Protein AF-A0A2M7MMP2-F1 (afdb_monomer_lite)

Secondary structure (DSSP, 8-state):
-------------------TT--S-EEEEETTEEEEE-TTS-EEEEEE-SSEEEEEE--STTSPPEEEEEEEEEETTEEEEEEEEEEESS-EEEEEEEEEETSPPEEEEETTTTEEEEEEE-HHHHHHTTT-SS-----EEEEEEETTEEEE-TTT--HHHH---

pLDDT: mean 81.47, std 19.58, range [34.09, 98.44]

Structure (mmCIF, N/CA/C/O backbone):
data_AF-A0A2M7MMP2-F1
#
_entry.id   AF-A0A2M7MMP2-F1
#
loop_
_atom_site.group_PDB
_atom_site.id
_atom_site.type_symbol
_atom_site.label_atom_id
_atom_site.label_alt_id
_atom_site.label_comp_id
_atom_site.label_asym_id
_atom_site.label_entity_id
_atom_site.label_seq_id
_atom_site.pdbx_PDB_ins_code
_atom_site.Cartn_x
_atom_site.Cartn_y
_atom_site.Cartn_z
_atom_site.occupancy
_atom_site.B_iso_or_equiv
_atom_site.auth_seq_id
_atom_site.auth_comp_id
_atom_site.auth_asym_id
_atom_site.auth_atom_id
_atom_site.pdbx_PDB_model_num
ATOM 1 N N . MET A 1 1 ? -7.515 14.970 77.824 1.00 48.75 1 MET A N 1
ATOM 2 C CA . MET A 1 1 ? -6.555 14.170 77.035 1.00 48.75 1 MET A CA 1
ATOM 3 C C . MET A 1 1 ? -7.179 12.824 76.724 1.00 48.75 1 MET A C 1
ATOM 5 O O . MET A 1 1 ? -7.268 11.992 77.614 1.00 48.75 1 MET A O 1
ATOM 9 N N . THR A 1 2 ? -7.654 12.658 75.494 1.00 40.19 2 THR A N 1
ATOM 10 C CA . THR A 1 2 ? -7.729 11.395 74.739 1.00 40.19 2 THR A CA 1
ATOM 11 C C . THR A 1 2 ? -8.267 11.766 73.357 1.00 40.19 2 THR A C 1
ATOM 13 O O . THR A 1 2 ? -9.377 12.267 73.222 1.00 40.19 2 THR A O 1
ATOM 16 N N . HIS A 1 3 ? -7.403 11.641 72.352 1.00 41.75 3 HIS A N 1
ATOM 17 C CA . HIS A 1 3 ? -7.730 11.795 70.940 1.00 41.75 3 HIS A CA 1
ATOM 18 C C . HIS A 1 3 ? -8.249 10.460 70.410 1.00 41.75 3 HIS A C 1
ATOM 20 O O . HIS A 1 3 ? -7.638 9.427 70.676 1.00 41.75 3 HIS A O 1
ATOM 26 N N . THR A 1 4 ? -9.306 10.472 69.602 1.00 46.94 4 THR A N 1
ATOM 27 C CA . THR A 1 4 ? -9.557 9.424 68.596 1.00 46.94 4 THR A CA 1
ATOM 28 C C . THR A 1 4 ? -10.392 10.059 67.483 1.00 46.94 4 THR A C 1
ATOM 30 O O . THR A 1 4 ? -11.563 10.361 67.670 1.00 46.94 4 THR A O 1
ATOM 33 N N . LEU A 1 5 ? -9.713 10.685 66.520 1.00 41.78 5 LEU A N 1
ATOM 34 C CA . LEU A 1 5 ? -9.507 10.192 65.151 1.00 41.78 5 LEU A CA 1
ATOM 35 C C . LEU A 1 5 ? -10.828 9.900 64.417 1.00 41.78 5 LEU A C 1
ATOM 37 O O . LEU A 1 5 ? -11.344 8.786 64.433 1.00 41.78 5 LEU A O 1
ATOM 41 N N . GLY A 1 6 ? -11.355 10.939 63.765 1.00 41.47 6 GLY A N 1
ATOM 42 C CA . GLY A 1 6 ? -12.402 10.808 62.759 1.00 41.47 6 GLY A CA 1
ATOM 43 C C . GLY A 1 6 ? -11.838 10.133 61.511 1.00 41.47 6 GLY A C 1
ATOM 44 O O . GLY A 1 6 ? -10.850 10.592 60.939 1.00 41.47 6 GLY A O 1
ATOM 45 N N . LEU A 1 7 ? -12.462 9.029 61.113 1.00 41.78 7 LEU A N 1
ATOM 46 C CA . LEU A 1 7 ? -12.177 8.325 59.872 1.00 41.78 7 LEU A CA 1
ATOM 47 C C . LEU A 1 7 ? -12.805 9.119 58.715 1.00 41.78 7 LEU A C 1
ATOM 49 O O . LEU A 1 7 ? -14.015 9.060 58.499 1.00 41.78 7 LEU A O 1
ATOM 53 N N . LEU A 1 8 ? -11.994 9.898 57.996 1.00 39.91 8 LEU A N 1
ATOM 54 C CA . LEU A 1 8 ? -12.403 10.550 56.753 1.00 39.91 8 LEU A CA 1
ATOM 55 C C . LEU A 1 8 ? -12.277 9.523 55.614 1.00 39.91 8 LEU A C 1
ATOM 57 O O . LEU A 1 8 ? -11.178 9.249 55.135 1.00 39.91 8 LEU A O 1
ATOM 61 N N . LEU A 1 9 ? -13.392 8.922 55.201 1.00 41.47 9 LEU A N 1
ATOM 62 C CA . LEU A 1 9 ? -13.450 8.125 53.974 1.00 41.47 9 LEU A CA 1
ATOM 63 C C . LEU A 1 9 ? -13.488 9.086 52.781 1.00 41.47 9 LEU A C 1
ATOM 65 O O . LEU A 1 9 ? -14.534 9.635 52.436 1.00 41.47 9 LEU A O 1
ATOM 69 N N . LEU A 1 10 ? -12.325 9.310 52.169 1.00 40.62 10 LEU A N 1
ATOM 70 C CA . LEU A 1 10 ? -12.221 9.909 50.843 1.00 40.62 10 LEU A CA 1
ATOM 71 C C . LEU A 1 10 ? -12.786 8.906 49.834 1.00 40.62 10 LEU A C 1
ATOM 73 O O . LEU A 1 10 ? -12.098 7.982 49.408 1.00 40.62 10 LEU A O 1
ATOM 77 N N . PHE A 1 11 ? -14.049 9.087 49.454 1.00 38.84 11 PHE A N 1
ATOM 78 C CA . PHE A 1 11 ? -14.551 8.545 48.199 1.00 38.84 11 PHE A CA 1
ATOM 79 C C . PHE A 1 11 ? -13.848 9.305 47.075 1.00 38.84 11 PHE A C 1
ATOM 81 O O . PHE A 1 11 ? -14.270 10.392 46.683 1.00 38.84 11 PHE A O 1
ATOM 88 N N . SER A 1 12 ? -12.747 8.757 46.565 1.00 37.53 12 SER A N 1
ATOM 89 C CA . SER A 1 12 ? -12.278 9.101 45.231 1.00 37.53 12 SER A CA 1
ATOM 90 C C . SER A 1 12 ? -13.344 8.618 44.253 1.00 37.53 12 SER A C 1
ATOM 92 O O . SER A 1 12 ? -13.373 7.460 43.843 1.00 37.53 12 SER A O 1
ATOM 94 N N . VAL A 1 13 ? -14.262 9.519 43.907 1.00 44.19 13 VAL A N 1
ATOM 95 C CA . VAL A 1 13 ? -15.054 9.396 42.689 1.00 44.19 13 VAL A CA 1
ATOM 96 C C . VAL A 1 13 ? -14.039 9.456 41.555 1.00 44.19 13 VAL A C 1
ATOM 98 O O . VAL A 1 13 ? -13.577 10.530 41.173 1.0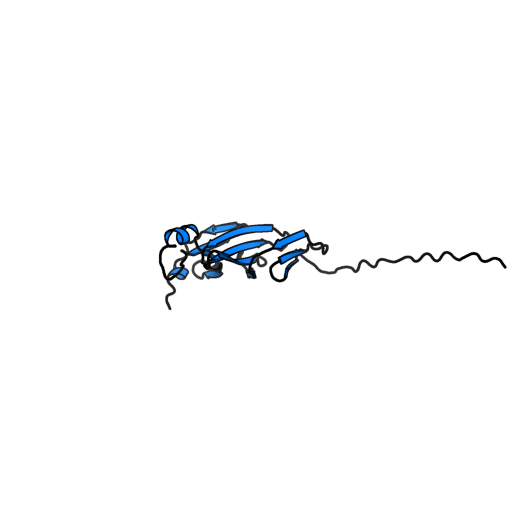0 44.19 13 VAL A O 1
ATOM 101 N N . VAL A 1 14 ? -13.616 8.288 41.073 1.00 40.84 14 VAL A N 1
ATOM 102 C CA . VAL A 1 14 ? -12.932 8.194 39.789 1.00 40.84 14 VAL A CA 1
ATOM 103 C C . VAL A 1 14 ? -13.992 8.562 38.767 1.00 40.84 14 VAL A C 1
ATOM 105 O O . VAL A 1 14 ? -14.877 7.774 38.442 1.00 40.84 14 VAL A O 1
ATOM 108 N N . ASN A 1 15 ? -13.950 9.821 38.350 1.00 34.09 15 ASN A N 1
ATOM 109 C CA . ASN A 1 15 ? -14.728 10.313 37.238 1.00 34.09 15 ASN A CA 1
ATOM 110 C C . ASN A 1 15 ? -14.161 9.598 36.005 1.00 34.09 15 ASN A C 1
ATOM 112 O O . ASN A 1 15 ? -13.136 10.012 35.464 1.00 34.09 15 ASN A O 1
ATOM 116 N N . PHE A 1 16 ? -14.768 8.479 35.601 1.00 43.94 16 PHE A N 1
ATOM 117 C CA . PHE A 1 16 ? -14.643 8.038 34.220 1.00 43.94 16 PHE A CA 1
ATOM 118 C C . PHE A 1 16 ? -15.313 9.138 33.413 1.00 43.94 16 PHE A C 1
ATOM 120 O O . PHE A 1 16 ? -16.538 9.194 33.325 1.00 43.94 16 PHE A O 1
ATOM 127 N N . GLY A 1 17 ? -14.502 10.073 32.913 1.00 35.34 17 GLY A N 1
ATOM 128 C CA . GLY A 1 17 ? -14.952 10.969 31.868 1.00 35.34 17 GLY A CA 1
ATOM 129 C C . GLY A 1 17 ? -15.611 10.098 30.811 1.00 35.34 17 GLY A C 1
ATOM 130 O O . GLY A 1 17 ? -15.001 9.144 30.326 1.00 35.34 17 GLY A O 1
ATOM 131 N N . GLN A 1 18 ? -16.881 10.376 30.532 1.00 38.91 18 GLN A N 1
ATOM 132 C CA . GLN A 1 18 ? -17.537 9.871 29.342 1.00 38.91 18 GLN A CA 1
ATOM 133 C C . GLN A 1 18 ? -16.646 10.285 28.173 1.00 38.91 18 GLN A C 1
ATOM 135 O O . GLN A 1 18 ? -16.544 11.469 27.855 1.00 38.91 18 GLN A O 1
ATOM 140 N N . ASN A 1 19 ? -15.917 9.324 27.610 1.00 38.75 19 ASN A N 1
ATOM 141 C CA . ASN A 1 19 ? -15.112 9.543 26.424 1.00 38.75 19 ASN A CA 1
ATOM 142 C C . ASN A 1 19 ? -16.098 9.535 25.253 1.00 38.75 19 ASN A C 1
ATOM 144 O O . ASN A 1 19 ? -16.329 8.510 24.614 1.00 38.75 19 ASN A O 1
ATOM 148 N N . GLU A 1 20 ? -16.801 10.651 25.076 1.00 39.97 20 GLU A N 1
ATOM 149 C CA . GLU A 1 20 ? -17.666 10.846 23.925 1.00 39.97 20 GLU A CA 1
ATOM 150 C C . GLU A 1 20 ? -16.795 10.864 22.659 1.00 39.97 20 GLU A C 1
ATOM 152 O O . GLU A 1 20 ? -16.071 11.822 22.404 1.00 39.97 20 GLU A O 1
ATOM 157 N N . GLY A 1 21 ? -16.870 9.787 21.867 1.00 39.84 21 GLY A N 1
ATOM 158 C CA . GLY A 1 21 ? -16.671 9.864 20.418 1.00 39.84 21 GLY A CA 1
ATOM 159 C C . GLY A 1 21 ? -15.346 9.381 19.821 1.00 39.84 21 GLY A C 1
ATOM 160 O O . GLY A 1 21 ? -14.900 9.984 18.850 1.00 39.84 21 GLY A O 1
ATOM 161 N N . ARG A 1 22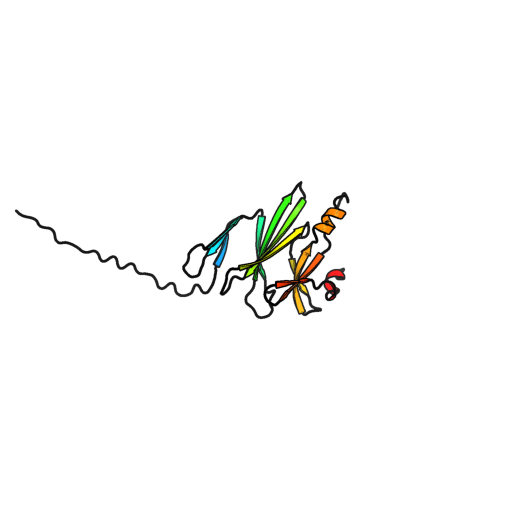 ? -14.739 8.285 20.296 1.00 48.09 22 ARG A N 1
ATOM 162 C CA . ARG A 1 22 ? -13.765 7.540 19.467 1.00 48.09 22 ARG A CA 1
ATOM 163 C C . ARG A 1 22 ? -14.469 6.409 18.725 1.00 48.09 22 ARG A C 1
ATOM 165 O O . ARG A 1 22 ? -14.568 5.292 19.226 1.00 48.09 22 ARG A O 1
ATOM 172 N N . ASN A 1 23 ? -15.011 6.713 17.550 1.00 63.78 23 ASN A N 1
ATOM 173 C CA . ASN A 1 23 ? -15.602 5.700 16.679 1.00 63.78 23 ASN A CA 1
ATOM 174 C C . ASN A 1 23 ? -14.510 5.129 15.762 1.00 63.78 23 ASN A C 1
ATOM 176 O O . ASN A 1 23 ? -14.243 5.701 14.710 1.00 63.78 23 ASN A O 1
ATOM 180 N N . GLY A 1 24 ? -13.883 4.023 16.170 1.00 80.69 24 GLY A N 1
ATOM 181 C CA . GLY A 1 24 ? -12.983 3.232 15.318 1.00 80.69 24 GLY A CA 1
ATOM 182 C C . GLY A 1 24 ? -11.581 3.011 15.886 1.00 80.69 24 GLY A C 1
ATOM 183 O O . GLY A 1 24 ? -11.259 3.446 16.994 1.00 80.69 24 GLY A O 1
ATOM 184 N N . PHE A 1 25 ? -10.757 2.290 15.126 1.00 91.38 25 PHE A N 1
ATOM 185 C CA . PHE A 1 25 ? -9.340 2.112 15.433 1.00 91.38 25 PHE A CA 1
ATOM 186 C C . PHE A 1 25 ? -8.545 3.331 14.963 1.00 91.38 25 PHE A C 1
ATOM 188 O O . PHE A 1 25 ? -8.711 3.797 13.839 1.00 91.38 25 PHE A O 1
ATOM 195 N N . GLU A 1 26 ? -7.652 3.836 15.809 1.00 92.25 26 GLU A N 1
ATOM 196 C CA . GLU A 1 26 ? -6.848 5.022 15.501 1.00 92.25 26 GLU A CA 1
ATOM 197 C C . GLU A 1 26 ? -5.394 4.614 15.239 1.00 92.25 26 GLU A C 1
ATOM 199 O O . GLU A 1 26 ? -4.680 4.285 16.199 1.00 92.25 26 GLU A O 1
ATOM 204 N N . PRO A 1 27 ? -4.939 4.604 13.971 1.00 94.31 27 PRO A N 1
ATOM 205 C CA . PRO A 1 27 ? -3.530 4.442 13.653 1.00 94.31 27 PRO A CA 1
ATOM 206 C C . PRO A 1 27 ? -2.757 5.735 13.928 1.00 94.31 27 PRO A C 1
ATOM 208 O O . PRO A 1 27 ? -3.241 6.841 13.692 1.00 94.31 27 PRO A O 1
ATOM 211 N N . LYS A 1 28 ? -1.528 5.587 14.417 1.00 95.44 28 LYS A N 1
ATOM 212 C CA . LYS A 1 28 ? -0.579 6.677 14.620 1.00 95.44 28 LYS A CA 1
ATOM 213 C C . LYS A 1 28 ? 0.818 6.224 14.219 1.00 95.44 28 LYS A C 1
ATOM 215 O O . LYS A 1 28 ? 1.378 5.326 14.852 1.00 95.44 28 LYS A O 1
ATOM 220 N N . LEU A 1 29 ? 1.388 6.863 13.201 1.00 96.94 29 LEU A N 1
ATOM 221 C CA . LEU A 1 29 ? 2.771 6.651 12.792 1.00 96.94 29 LEU A CA 1
ATOM 222 C C . LEU A 1 29 ? 3.696 7.660 13.494 1.00 96.94 29 LEU A C 1
ATOM 224 O O . LEU A 1 29 ? 3.671 8.857 13.222 1.00 96.94 29 LEU A O 1
ATOM 228 N N . GLU A 1 30 ? 4.523 7.182 14.423 1.00 95.69 30 GLU A N 1
ATOM 229 C CA . GLU A 1 30 ? 5.535 7.985 15.117 1.00 95.69 30 GLU A CA 1
ATOM 230 C C . GLU A 1 30 ? 6.934 7.597 14.629 1.00 95.69 30 GLU A C 1
ATOM 232 O O . GLU A 1 30 ? 7.466 6.542 14.987 1.00 95.69 30 GLU A O 1
ATOM 237 N N . ASN A 1 31 ? 7.556 8.464 13.824 1.00 95.62 31 ASN A N 1
ATOM 238 C CA . ASN A 1 31 ? 8.794 8.160 13.101 1.00 95.62 31 ASN A CA 1
ATOM 239 C C . ASN A 1 31 ? 8.626 6.897 12.243 1.00 95.62 31 ASN A C 1
ATOM 241 O O . ASN A 1 31 ? 7.952 6.930 11.222 1.00 95.62 31 ASN A O 1
ATOM 245 N N . ASN A 1 32 ? 9.210 5.778 12.671 1.00 97.19 32 ASN A N 1
ATOM 246 C CA . ASN A 1 32 ? 9.133 4.501 11.981 1.00 97.19 32 ASN A CA 1
ATOM 247 C C . ASN A 1 32 ? 8.274 3.455 12.711 1.00 97.19 32 ASN A C 1
ATOM 249 O O . ASN A 1 32 ? 8.329 2.276 12.366 1.00 97.19 32 ASN A O 1
ATOM 253 N N . LYS A 1 33 ? 7.510 3.851 13.736 1.00 98.12 33 LYS A N 1
ATOM 254 C CA . LYS A 1 33 ? 6.664 2.952 14.527 1.00 98.12 33 LYS A CA 1
ATOM 255 C C . LYS A 1 33 ? 5.190 3.284 14.316 1.00 98.12 33 LYS A C 1
ATOM 257 O O . LYS A 1 33 ? 4.742 4.358 14.701 1.00 98.12 33 LYS A O 1
ATOM 262 N N . LEU A 1 34 ? 4.431 2.342 13.769 1.00 97.88 34 LEU A N 1
ATOM 263 C CA . LEU A 1 34 ? 2.972 2.388 13.796 1.00 97.88 34 LEU A CA 1
ATOM 264 C C . LEU A 1 34 ? 2.482 1.850 15.137 1.00 97.88 34 LEU A C 1
ATOM 266 O O . LEU A 1 34 ? 2.874 0.756 15.545 1.00 97.88 34 LEU A O 1
ATOM 270 N N . ILE A 1 35 ? 1.594 2.599 15.778 1.00 97.69 35 ILE A N 1
ATOM 271 C CA . ILE A 1 35 ? 0.809 2.183 16.938 1.00 97.69 35 ILE A CA 1
ATOM 272 C C . ILE A 1 35 ? -0.663 2.318 16.558 1.00 97.69 35 ILE A C 1
ATOM 274 O O . ILE A 1 35 ? -1.058 3.341 16.006 1.00 97.69 35 ILE A O 1
ATOM 278 N N . VAL A 1 36 ? -1.481 1.313 16.863 1.00 96.00 36 VAL A N 1
ATOM 279 C CA . VAL A 1 36 ? -2.936 1.395 16.677 1.00 96.00 36 VAL A CA 1
ATOM 280 C C . VAL A 1 36 ? -3.625 1.238 18.014 1.00 96.00 36 VAL A C 1
ATOM 282 O O . VAL A 1 36 ? -3.371 0.274 18.744 1.00 96.00 36 VAL A O 1
ATOM 285 N N . THR A 1 37 ? -4.510 2.181 18.320 1.00 95.31 37 THR A N 1
ATOM 286 C CA . THR A 1 37 ? -5.336 2.138 19.529 1.00 95.31 37 THR A CA 1
ATOM 287 C C . THR A 1 37 ? -6.767 1.732 19.207 1.00 95.31 37 THR A C 1
ATOM 289 O O . THR A 1 37 ? -7.317 2.120 18.177 1.00 95.31 37 THR A O 1
ATOM 292 N N . ASN A 1 38 ? -7.359 0.904 20.067 1.00 92.44 38 ASN A N 1
ATOM 293 C CA . ASN A 1 38 ? -8.767 0.528 19.975 1.00 92.44 38 ASN A CA 1
ATOM 294 C C . ASN A 1 38 ? -9.676 1.652 20.529 1.00 92.44 38 ASN A C 1
ATOM 296 O O . ASN A 1 38 ? -9.181 2.591 21.161 1.00 92.44 38 ASN A O 1
ATOM 300 N N . PRO A 1 39 ? -11.011 1.550 20.377 1.00 90.25 39 PRO A N 1
ATOM 301 C CA . PRO A 1 39 ? -11.945 2.534 20.935 1.00 90.25 39 PRO A CA 1
ATOM 302 C C . PRO A 1 39 ? -11.872 2.707 22.464 1.00 90.25 39 PRO A C 1
ATOM 304 O O . PRO A 1 39 ? -12.272 3.747 22.986 1.00 90.25 39 PRO A O 1
ATOM 307 N N . ALA A 1 40 ? -11.343 1.719 23.197 1.00 92.00 40 ALA A N 1
ATOM 308 C CA . ALA A 1 40 ? -11.107 1.819 24.640 1.00 92.00 40 ALA A CA 1
ATOM 309 C C . ALA A 1 40 ? -9.842 2.634 24.993 1.00 92.00 40 ALA A C 1
ATOM 311 O O . ALA A 1 40 ? -9.593 2.900 26.167 1.00 92.00 40 ALA A O 1
ATOM 312 N N . GLY A 1 41 ? -9.064 3.064 23.992 1.00 91.25 41 GLY A N 1
ATOM 313 C CA . GLY A 1 41 ? -7.812 3.805 24.160 1.00 91.25 41 GLY A CA 1
ATOM 314 C C . GLY A 1 41 ? -6.596 2.917 24.436 1.00 91.25 41 GLY A C 1
ATOM 315 O O . GLY A 1 41 ? -5.537 3.427 24.794 1.00 91.25 41 GLY A O 1
ATOM 316 N N . GLU A 1 42 ? -6.723 1.600 24.280 1.00 94.06 42 GLU A N 1
ATOM 317 C CA . GLU A 1 42 ? -5.634 0.650 24.494 1.00 94.06 42 GLU A CA 1
ATOM 318 C C . GLU A 1 42 ? -4.860 0.428 23.192 1.00 94.06 42 GLU A C 1
ATOM 320 O O . GLU A 1 42 ? -5.457 0.236 22.131 1.00 94.06 42 GLU A O 1
ATOM 325 N N . ALA A 1 43 ? -3.527 0.415 23.263 1.00 95.00 43 ALA A N 1
ATOM 326 C CA . ALA A 1 43 ? -2.687 0.029 22.133 1.00 95.00 43 ALA A CA 1
ATOM 327 C C . ALA A 1 43 ? -2.827 -1.479 21.872 1.00 95.00 43 ALA A C 1
ATOM 329 O O . ALA A 1 43 ? -2.463 -2.296 22.717 1.00 95.00 43 ALA A O 1
ATOM 330 N N . ILE A 1 44 ? -3.354 -1.842 20.702 1.00 95.00 44 ILE A N 1
ATOM 331 C CA . ILE A 1 44 ? -3.628 -3.238 20.319 1.00 95.00 44 ILE A CA 1
ATOM 332 C C . ILE A 1 44 ? -2.678 -3.775 19.250 1.00 95.00 44 ILE A C 1
ATOM 334 O O . ILE A 1 44 ? -2.615 -4.983 19.027 1.00 95.00 44 ILE A O 1
ATOM 338 N N . PHE A 1 45 ? -1.948 -2.891 18.574 1.00 95.94 45 PHE A N 1
ATOM 339 C CA . PHE A 1 45 ? -1.010 -3.263 17.531 1.00 95.94 45 PHE A CA 1
ATOM 340 C C . PHE A 1 45 ? 0.165 -2.299 17.505 1.00 95.94 45 PHE A C 1
ATOM 342 O O . PHE A 1 45 ? -0.010 -1.085 17.617 1.00 95.94 45 PHE A O 1
ATOM 349 N N . GLU A 1 46 ? 1.353 -2.858 17.305 1.00 97.44 46 GLU A N 1
ATOM 350 C CA . GLU A 1 46 ? 2.569 -2.099 17.072 1.00 97.44 46 GLU A CA 1
ATOM 351 C C . GLU A 1 46 ? 3.397 -2.765 15.973 1.00 97.44 46 GLU A C 1
ATOM 353 O O . GLU A 1 46 ? 3.550 -3.989 15.949 1.00 97.44 46 GLU A O 1
ATOM 358 N N . LYS A 1 47 ? 3.972 -1.961 15.077 1.00 97.62 47 LYS A N 1
ATOM 359 C CA . LYS A 1 47 ? 4.889 -2.443 14.041 1.00 97.62 47 LYS A CA 1
ATOM 360 C C . LYS A 1 47 ? 5.946 -1.394 13.731 1.00 97.62 47 LYS A C 1
ATOM 362 O O . LYS A 1 47 ? 5.636 -0.215 13.604 1.00 97.62 47 LYS A O 1
ATOM 367 N N . TYR A 1 48 ? 7.188 -1.846 13.589 1.00 98.06 48 TYR A N 1
ATOM 368 C CA . TYR A 1 48 ? 8.293 -1.015 13.124 1.00 98.06 48 TYR A CA 1
ATOM 369 C C . TYR A 1 48 ? 8.509 -1.202 11.622 1.00 98.06 48 TYR A C 1
ATOM 371 O O . TYR A 1 48 ? 8.450 -2.323 11.109 1.00 98.06 48 TYR A O 1
ATOM 379 N N . PHE A 1 49 ? 8.793 -0.092 10.958 1.00 98.25 49 PHE A N 1
ATOM 380 C CA . PHE A 1 49 ? 9.112 0.034 9.543 1.00 98.25 49 PHE A CA 1
ATOM 381 C C . PHE A 1 49 ? 10.514 0.638 9.375 1.00 98.25 49 PHE A C 1
ATOM 383 O O . PHE A 1 49 ? 11.179 0.972 10.362 1.00 98.25 49 PHE A O 1
ATOM 390 N N . SER A 1 50 ? 10.993 0.743 8.138 1.00 97.94 50 SER A N 1
ATOM 391 C CA . SER A 1 50 ? 12.313 1.302 7.832 1.00 97.94 50 SER A CA 1
ATOM 392 C C . SER A 1 50 ? 12.229 2.820 7.643 1.00 97.94 50 SER A C 1
ATOM 394 O O . SER A 1 50 ? 12.725 3.572 8.479 1.00 97.94 50 SER A O 1
ATOM 396 N N . GLU A 1 51 ? 11.545 3.255 6.589 1.00 97.88 51 GLU A N 1
ATOM 397 C CA . GLU A 1 51 ? 11.257 4.648 6.239 1.00 97.88 51 GLU A CA 1
ATOM 398 C C . GLU A 1 51 ? 9.799 4.717 5.748 1.00 97.88 51 GLU A C 1
ATOM 400 O O . GLU A 1 51 ? 9.563 4.733 4.536 1.00 97.88 51 GLU A O 1
ATOM 405 N N . PRO A 1 52 ? 8.816 4.661 6.668 1.00 98.06 52 PRO A N 1
ATOM 406 C CA . PRO A 1 52 ? 7.410 4.601 6.300 1.00 98.06 52 PRO A CA 1
ATOM 407 C C . PRO A 1 52 ? 6.830 5.971 5.949 1.00 98.06 52 PRO A C 1
ATOM 409 O O . PRO A 1 52 ? 7.170 6.989 6.552 1.00 98.06 52 PRO A O 1
ATOM 412 N N . GLU A 1 53 ? 5.853 5.951 5.055 1.00 97.56 53 GLU A N 1
ATOM 413 C CA . GLU A 1 53 ? 4.925 7.038 4.782 1.00 97.56 53 GLU A CA 1
ATOM 414 C C . GLU A 1 53 ? 3.491 6.502 4.857 1.00 97.56 53 GLU A C 1
ATOM 416 O O . GLU A 1 53 ? 3.199 5.425 4.329 1.00 97.56 53 GLU A O 1
ATOM 421 N N . GLU A 1 54 ? 2.601 7.237 5.524 1.00 95.62 54 GLU A N 1
ATOM 422 C CA . GLU A 1 54 ? 1.193 6.865 5.669 1.00 95.62 54 GLU A CA 1
ATOM 423 C C . GLU A 1 54 ? 0.284 7.665 4.735 1.00 95.62 54 GLU A C 1
ATOM 425 O O . GLU A 1 54 ? 0.464 8.866 4.534 1.00 95.62 54 GLU A O 1
ATOM 430 N N . LEU A 1 55 ? -0.725 6.990 4.189 1.00 94.94 55 LEU A N 1
ATOM 431 C CA . LEU A 1 55 ? -1.749 7.566 3.330 1.00 94.94 55 LEU A CA 1
ATOM 432 C C . LEU A 1 55 ? -3.114 6.968 3.675 1.00 94.94 55 LEU A C 1
ATOM 434 O O . LEU A 1 55 ? -3.235 5.772 3.937 1.00 94.94 55 LEU A O 1
ATOM 438 N N . PHE A 1 56 ? -4.157 7.792 3.599 1.00 92.62 56 PHE A N 1
ATOM 439 C CA . PHE A 1 56 ? -5.542 7.327 3.589 1.00 92.62 56 PHE A CA 1
ATOM 440 C C . PHE A 1 56 ? -6.041 7.387 2.150 1.00 92.62 56 PHE A C 1
ATOM 442 O O . PHE A 1 56 ? -6.083 8.461 1.549 1.00 92.62 56 PHE A O 1
ATOM 449 N N . VAL A 1 57 ? -6.376 6.233 1.587 1.00 90.88 57 VAL A N 1
ATOM 450 C CA . VAL A 1 57 ? -6.690 6.073 0.164 1.00 90.88 57 VAL A CA 1
ATOM 451 C C . VAL A 1 57 ? -8.071 5.461 0.014 1.00 90.88 57 VAL A C 1
ATOM 453 O O . VAL A 1 57 ? -8.419 4.546 0.742 1.00 90.88 57 VAL A O 1
ATOM 456 N N . ASN A 1 58 ? -8.884 5.978 -0.905 1.00 89.38 58 ASN A N 1
ATOM 457 C CA . ASN A 1 58 ? -10.196 5.401 -1.186 1.00 89.38 58 ASN A CA 1
ATOM 458 C C . ASN A 1 58 ? -10.072 4.438 -2.371 1.00 89.38 58 ASN A C 1
ATOM 460 O O . ASN A 1 58 ? -10.140 4.870 -3.525 1.00 89.38 58 ASN A O 1
ATOM 464 N N . LEU A 1 59 ? -9.800 3.166 -2.071 1.00 89.12 59 LEU A N 1
ATOM 465 C CA . LEU A 1 59 ? -9.711 2.095 -3.062 1.00 89.12 59 LEU A CA 1
ATOM 466 C C . LEU A 1 59 ? -11.047 1.352 -3.197 1.00 89.12 59 LEU A C 1
ATOM 468 O O . LEU A 1 59 ? -11.399 0.952 -4.304 1.00 89.12 59 LEU A O 1
ATOM 472 N N . SER A 1 60 ? -11.811 1.195 -2.107 1.00 82.00 60 SER A N 1
ATOM 473 C CA . SER A 1 60 ? -13.182 0.666 -2.165 1.00 82.00 60 SER A CA 1
ATOM 474 C C . SER A 1 60 ? -14.197 1.792 -2.362 1.00 82.00 60 SER A C 1
ATOM 476 O O . SER A 1 60 ? -14.628 2.450 -1.415 1.00 82.00 60 SER A O 1
ATOM 478 N N . GLU A 1 61 ? -14.607 2.018 -3.612 1.00 70.25 61 GLU A N 1
ATOM 479 C CA . GLU A 1 61 ? -15.613 3.028 -3.955 1.00 70.25 61 GLU A CA 1
ATOM 480 C C . GLU A 1 61 ? -16.812 3.019 -2.984 1.00 70.25 61 GLU A C 1
ATOM 482 O O . GLU A 1 61 ? -17.492 2.010 -2.800 1.00 70.25 61 GLU A O 1
ATOM 487 N N . GLY A 1 62 ? -17.085 4.166 -2.355 1.00 63.69 62 GLY A N 1
ATOM 488 C CA . GLY A 1 62 ? -18.233 4.343 -1.457 1.00 63.69 62 GLY A CA 1
ATOM 489 C C . GLY A 1 62 ? -18.017 3.903 -0.006 1.00 63.69 62 GLY A C 1
ATOM 490 O O . GLY A 1 62 ? -18.939 4.037 0.800 1.00 63.69 62 GLY A O 1
ATOM 491 N N . SER A 1 63 ? -16.819 3.438 0.347 1.00 67.44 63 SER A N 1
ATOM 492 C CA . SER A 1 63 ? -16.430 3.111 1.717 1.00 67.44 63 SER A CA 1
ATOM 493 C C . SER A 1 63 ? -15.478 4.170 2.308 1.00 67.44 63 SER A C 1
ATOM 495 O O . SER A 1 63 ? -15.070 5.130 1.645 1.00 67.44 63 SER A O 1
ATOM 497 N N . GLN A 1 64 ? -15.220 4.073 3.612 1.00 75.94 64 GLN A N 1
ATOM 498 C CA . GLN A 1 64 ? -14.241 4.913 4.300 1.00 75.94 64 GLN A CA 1
ATOM 499 C C . GLN A 1 64 ? -12.826 4.462 3.910 1.00 75.94 64 GLN A C 1
ATOM 501 O O . GLN A 1 64 ? -12.565 3.266 3.839 1.00 75.94 64 GLN A O 1
ATOM 506 N N . ALA A 1 65 ? -11.932 5.427 3.677 1.00 86.44 65 ALA A N 1
ATOM 507 C CA . ALA A 1 65 ? -10.599 5.200 3.121 1.00 86.44 65 ALA A CA 1
ATOM 508 C C . ALA A 1 65 ? -9.799 4.096 3.842 1.00 86.44 65 ALA A C 1
ATOM 510 O O . ALA A 1 65 ? -9.708 4.078 5.072 1.00 86.44 65 ALA A O 1
ATOM 511 N N . GLU A 1 66 ? -9.167 3.221 3.061 1.00 90.94 66 GLU A N 1
ATOM 512 C CA . GLU A 1 66 ? -8.165 2.281 3.539 1.00 90.94 66 GLU A CA 1
ATOM 513 C C . GLU A 1 66 ? -6.902 3.011 4.006 1.00 90.94 66 GLU A C 1
ATOM 515 O O . GLU A 1 66 ? -6.529 4.073 3.498 1.00 90.94 66 GLU A O 1
ATOM 520 N N . TYR A 1 67 ? -6.207 2.403 4.962 1.00 94.62 67 TYR A N 1
ATOM 521 C CA . TYR A 1 67 ? -4.956 2.927 5.492 1.00 94.62 67 TYR A CA 1
ATOM 522 C C . TYR A 1 67 ? -3.773 2.208 4.849 1.00 94.62 67 TYR A C 1
ATOM 524 O O . TYR A 1 67 ? -3.561 1.013 5.063 1.00 94.62 67 TYR A O 1
ATOM 532 N N . LEU A 1 68 ? -3.012 2.938 4.040 1.00 96.69 68 LEU A N 1
ATOM 533 C CA . LEU A 1 68 ? -1.854 2.447 3.308 1.00 96.69 68 LEU A CA 1
ATOM 534 C C . LEU A 1 68 ? -0.573 2.955 3.973 1.00 96.69 68 LEU A C 1
ATOM 536 O O . LEU A 1 68 ? -0.367 4.160 4.094 1.00 96.69 68 LEU A O 1
ATOM 540 N N . ILE A 1 69 ? 0.325 2.039 4.334 1.00 98.06 69 ILE A N 1
ATOM 541 C CA . ILE A 1 69 ? 1.713 2.367 4.668 1.00 98.06 69 ILE A CA 1
ATOM 542 C C . ILE A 1 69 ? 2.617 1.940 3.522 1.00 98.06 69 ILE A C 1
ATOM 544 O O . ILE A 1 69 ? 2.636 0.770 3.138 1.00 98.06 69 ILE A O 1
ATOM 548 N N . ARG A 1 70 ? 3.408 2.885 3.021 1.00 98.25 70 ARG A N 1
ATOM 549 C CA . ARG A 1 70 ? 4.483 2.650 2.058 1.00 98.25 70 ARG A CA 1
ATOM 550 C C . ARG A 1 70 ? 5.796 2.682 2.817 1.00 98.25 70 ARG A C 1
ATOM 552 O O . ARG A 1 70 ? 6.123 3.696 3.412 1.00 98.25 70 ARG A O 1
ATOM 559 N N . ASP A 1 71 ? 6.526 1.577 2.842 1.00 98.44 71 ASP A N 1
ATOM 560 C CA . ASP A 1 71 ? 7.822 1.494 3.516 1.00 98.44 71 ASP A CA 1
ATOM 561 C C . ASP A 1 71 ? 8.940 1.373 2.488 1.00 98.44 71 ASP A C 1
ATOM 563 O O . ASP A 1 71 ? 8.870 0.544 1.576 1.00 98.44 71 ASP A O 1
ATOM 567 N N . LYS A 1 72 ? 9.991 2.173 2.651 1.00 97.69 72 LYS A N 1
ATOM 568 C CA . LYS A 1 72 ? 11.184 2.122 1.809 1.00 97.69 72 LYS A CA 1
ATOM 569 C C . LYS A 1 72 ? 12.367 1.600 2.610 1.00 97.69 72 LYS A C 1
ATOM 571 O O . LYS A 1 72 ? 12.698 2.103 3.677 1.00 97.69 72 LYS A O 1
ATOM 576 N N . LYS A 1 73 ? 13.073 0.623 2.050 1.00 96.50 73 LYS A N 1
ATOM 577 C CA . LYS A 1 73 ? 14.301 0.069 2.618 1.00 96.50 73 LYS A CA 1
ATOM 578 C C . LYS A 1 73 ? 15.427 0.110 1.599 1.00 96.50 73 LYS A C 1
ATOM 580 O O . LYS A 1 73 ? 15.282 -0.401 0.495 1.00 96.50 73 LYS A O 1
ATOM 585 N N . ILE A 1 74 ? 16.583 0.643 1.982 1.00 93.69 74 ILE A N 1
ATOM 586 C CA . ILE A 1 74 ? 17.779 0.591 1.135 1.00 93.69 74 ILE A CA 1
ATOM 587 C C . ILE A 1 74 ? 18.472 -0.767 1.306 1.00 93.69 74 ILE A C 1
ATOM 589 O O . ILE A 1 74 ? 18.902 -1.125 2.403 1.00 93.69 74 ILE A O 1
ATOM 593 N N . VAL A 1 75 ? 18.601 -1.528 0.218 1.00 89.81 75 VAL A N 1
ATOM 594 C CA . VAL A 1 75 ? 19.304 -2.819 0.175 1.00 89.81 75 VAL A CA 1
ATOM 595 C C . VAL A 1 75 ? 20.404 -2.729 -0.873 1.00 89.81 75 VAL A C 1
ATOM 597 O O . VAL A 1 75 ? 20.122 -2.542 -2.050 1.00 89.81 75 VAL A O 1
ATOM 600 N N . ASN A 1 76 ? 21.667 -2.842 -0.450 1.00 88.44 76 ASN A N 1
ATOM 601 C CA . ASN A 1 76 ? 22.839 -2.697 -1.328 1.00 88.44 76 ASN A CA 1
ATOM 602 C C . ASN A 1 76 ? 22.836 -1.388 -2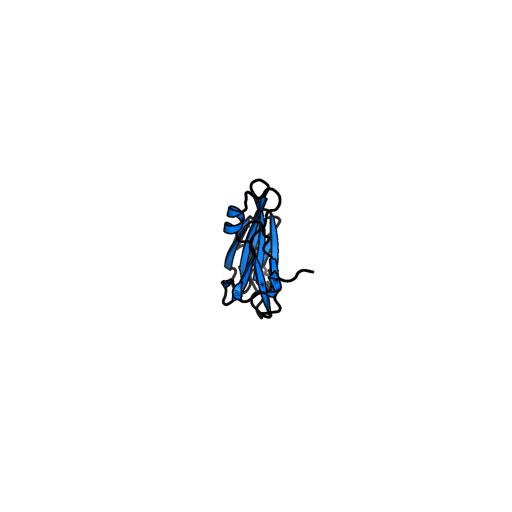.147 1.00 88.44 76 ASN A C 1
ATOM 604 O O . ASN A 1 76 ? 23.233 -1.375 -3.305 1.00 88.44 76 ASN A O 1
ATOM 608 N N . GLY A 1 77 ? 22.358 -0.289 -1.552 1.00 87.56 77 GLY A N 1
ATOM 609 C CA . GLY A 1 77 ? 22.245 1.014 -2.221 1.00 87.56 77 GLY A CA 1
ATOM 610 C C . GLY A 1 77 ? 21.012 1.177 -3.118 1.00 87.56 77 GLY A C 1
ATOM 611 O O . GLY A 1 77 ? 20.816 2.255 -3.666 1.00 87.56 77 GLY A O 1
ATOM 612 N N . ILE A 1 78 ? 20.165 0.151 -3.235 1.00 88.31 78 ILE A N 1
ATOM 613 C CA . ILE A 1 78 ? 18.961 0.159 -4.072 1.00 88.31 78 ILE A CA 1
ATOM 614 C C . ILE A 1 78 ? 17.727 0.344 -3.181 1.00 88.31 78 ILE A C 1
ATOM 616 O O . ILE A 1 78 ? 17.572 -0.414 -2.216 1.00 88.31 78 ILE A O 1
ATOM 620 N N . PRO A 1 79 ? 16.834 1.306 -3.472 1.00 91.88 79 PRO A N 1
ATOM 621 C CA . PRO A 1 79 ? 15.575 1.425 -2.754 1.00 91.88 79 PRO A CA 1
ATOM 622 C C . PRO A 1 79 ? 14.662 0.244 -3.085 1.00 91.88 79 PRO A C 1
ATOM 624 O O . PRO A 1 79 ? 14.448 -0.089 -4.249 1.00 91.88 79 PRO A O 1
ATOM 627 N N . LYS A 1 80 ? 14.143 -0.399 -2.041 1.00 94.62 80 LYS A N 1
ATOM 628 C CA . LYS A 1 80 ? 13.166 -1.482 -2.103 1.00 94.62 80 LYS A CA 1
ATOM 629 C C . LYS A 1 80 ? 11.908 -1.066 -1.359 1.00 94.62 80 LYS A C 1
ATOM 631 O O . LYS A 1 80 ? 11.993 -0.700 -0.187 1.00 94.62 80 LYS A O 1
ATOM 636 N N . TYR A 1 81 ? 10.769 -1.131 -2.031 1.00 97.44 81 TYR A N 1
ATOM 637 C CA . TYR A 1 81 ? 9.506 -0.627 -1.516 1.00 97.44 81 TYR A CA 1
ATOM 638 C C . TYR A 1 81 ? 8.543 -1.744 -1.141 1.00 97.44 81 TYR A C 1
ATOM 640 O O . TYR A 1 81 ? 8.441 -2.772 -1.816 1.00 97.44 81 TYR A O 1
ATOM 648 N N . PHE A 1 82 ? 7.800 -1.502 -0.070 1.00 98.12 82 PHE A N 1
ATOM 649 C CA . PHE A 1 82 ? 6.761 -2.375 0.448 1.00 98.12 82 PHE A CA 1
ATOM 650 C C . PHE A 1 82 ? 5.486 -1.562 0.660 1.00 98.12 82 PHE A C 1
ATOM 652 O O . PHE A 1 82 ? 5.554 -0.412 1.086 1.00 98.12 82 PHE A O 1
ATOM 659 N N . ALA A 1 83 ? 4.329 -2.157 0.396 1.00 98.12 83 ALA A N 1
ATOM 660 C CA . ALA A 1 83 ? 3.029 -1.593 0.741 1.00 98.12 83 ALA A CA 1
ATOM 661 C C . ALA A 1 83 ? 2.344 -2.479 1.779 1.00 98.12 83 ALA A C 1
ATOM 663 O O . ALA A 1 83 ? 2.372 -3.702 1.665 1.00 98.12 83 ALA A O 1
ATOM 664 N N . PHE A 1 84 ? 1.711 -1.865 2.771 1.00 98.00 84 PHE A N 1
ATOM 665 C CA . PHE A 1 84 ? 0.876 -2.531 3.763 1.00 98.00 84 PHE A CA 1
ATOM 666 C C . PHE A 1 84 ? -0.481 -1.845 3.768 1.00 98.00 84 PHE A C 1
ATOM 668 O O . PHE A 1 84 ? -0.570 -0.667 4.112 1.00 98.00 84 PHE A O 1
ATOM 675 N N . LEU A 1 85 ? -1.519 -2.570 3.366 1.00 96.25 85 LEU A N 1
ATOM 676 C CA . LEU A 1 85 ? -2.873 -2.045 3.268 1.00 96.25 85 LEU A CA 1
ATOM 677 C C . LEU A 1 85 ? -3.703 -2.572 4.437 1.00 96.25 85 LEU A C 1
ATOM 679 O O . LEU A 1 85 ? -3.746 -3.779 4.672 1.00 96.25 85 LEU A O 1
ATOM 683 N N . TYR A 1 86 ? -4.362 -1.679 5.166 1.00 94.19 86 TYR A N 1
ATOM 684 C CA . TYR A 1 86 ? -5.150 -2.007 6.348 1.00 94.19 86 TYR A CA 1
ATOM 685 C C . TYR A 1 86 ? -6.585 -1.491 6.235 1.00 94.19 86 TYR A C 1
ATOM 687 O O . TYR A 1 86 ? -6.829 -0.394 5.730 1.00 94.19 86 TYR A O 1
ATOM 695 N N . THR A 1 87 ? -7.528 -2.242 6.809 1.00 89.31 87 THR A N 1
ATOM 696 C CA . THR A 1 87 ? -8.815 -1.681 7.245 1.00 89.31 87 THR A CA 1
ATOM 697 C C . THR A 1 87 ? -8.627 -1.002 8.600 1.00 89.31 87 THR A C 1
ATOM 699 O O . THR A 1 87 ? -7.869 -1.509 9.428 1.00 89.31 87 THR A O 1
ATOM 702 N N . ILE A 1 88 ? -9.326 0.104 8.863 1.00 83.25 88 ILE A N 1
ATOM 703 C CA . ILE A 1 88 ? -9.207 0.859 10.133 1.00 83.25 88 ILE A CA 1
ATOM 704 C C . ILE A 1 88 ? -10.555 1.239 10.773 1.00 83.25 88 ILE A C 1
ATOM 706 O O . ILE A 1 88 ? -10.582 1.933 11.785 1.00 83.25 88 ILE A O 1
ATOM 710 N N . ASN A 1 89 ? -11.670 0.776 10.203 1.00 77.44 89 ASN A N 1
ATOM 711 C CA . ASN A 1 89 ? -13.017 1.192 10.608 1.00 77.44 89 ASN A CA 1
ATOM 712 C C . ASN A 1 89 ? -13.508 0.361 11.809 1.00 77.44 89 ASN A C 1
ATOM 714 O O . ASN A 1 89 ? -12.946 0.437 12.900 1.00 77.44 89 ASN A O 1
ATOM 718 N N . ASP A 1 90 ? -14.521 -0.486 11.6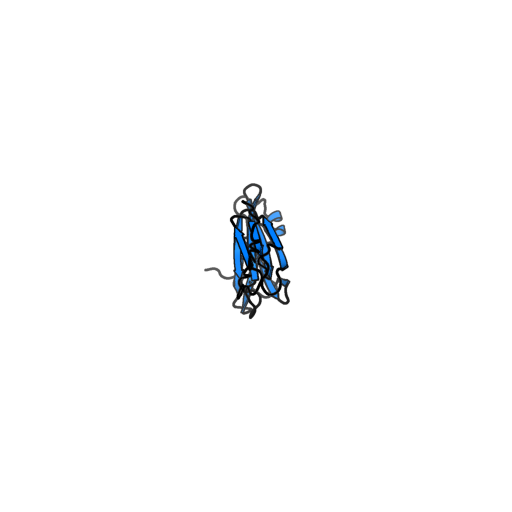06 1.00 79.69 90 ASP A N 1
ATOM 719 C CA . ASP A 1 90 ? -15.042 -1.404 12.629 1.00 79.69 90 ASP A CA 1
ATOM 720 C C . ASP A 1 90 ? -14.035 -2.495 13.020 1.00 79.69 90 ASP A C 1
ATOM 722 O O . ASP A 1 90 ? -14.145 -3.114 14.079 1.00 79.69 90 ASP A O 1
ATOM 726 N N . THR A 1 91 ? -13.038 -2.733 12.165 1.00 85.12 91 THR A N 1
ATOM 727 C CA . THR A 1 91 ? -11.959 -3.696 12.386 1.00 85.12 91 THR A CA 1
ATOM 728 C C . THR A 1 91 ? -10.625 -3.130 11.925 1.00 85.12 91 THR A C 1
ATOM 730 O O . THR A 1 91 ? -10.522 -2.609 10.811 1.00 85.12 91 THR A O 1
ATOM 733 N N . PHE A 1 92 ? -9.583 -3.326 12.734 1.00 91.00 92 PHE A N 1
ATOM 734 C CA . PHE A 1 92 ? -8.201 -3.174 12.293 1.00 91.00 92 PHE A CA 1
ATOM 735 C C . PHE A 1 92 ? -7.654 -4.515 11.802 1.00 91.00 92 PHE A C 1
ATOM 737 O O . PHE A 1 92 ? -7.471 -5.441 12.595 1.00 91.00 92 PHE A O 1
ATOM 744 N N . CYS A 1 93 ? -7.407 -4.630 10.500 1.00 91.81 93 CYS A N 1
ATOM 745 C CA . CYS A 1 93 ? -6.892 -5.850 9.887 1.00 91.81 93 CYS A CA 1
ATOM 746 C C . CYS A 1 93 ? -5.940 -5.507 8.743 1.00 91.81 93 CYS A C 1
ATOM 748 O O . CYS A 1 93 ? -6.194 -4.573 7.986 1.00 91.81 93 CYS A O 1
ATOM 750 N N . LEU A 1 94 ? -4.857 -6.275 8.608 1.00 94.56 94 LEU A N 1
ATOM 751 C CA . LEU A 1 94 ? -4.020 -6.239 7.412 1.00 94.56 94 LEU A CA 1
ATOM 752 C C . LEU A 1 94 ? -4.792 -6.915 6.274 1.00 94.56 94 LEU A C 1
ATOM 754 O O . LEU A 1 94 ? -5.089 -8.104 6.359 1.00 94.56 94 LEU A O 1
ATOM 758 N N . ILE A 1 95 ? -5.095 -6.155 5.227 1.00 93.50 95 ILE A N 1
ATOM 759 C CA . ILE A 1 95 ? -5.669 -6.664 3.981 1.00 93.50 95 ILE A CA 1
ATOM 760 C C . ILE A 1 95 ? -4.586 -7.419 3.215 1.00 93.50 95 ILE A C 1
ATOM 762 O O . ILE A 1 95 ? -4.757 -8.589 2.887 1.00 93.50 95 ILE A O 1
ATOM 766 N N . ASP A 1 96 ? -3.471 -6.737 2.946 1.00 95.56 96 ASP A N 1
ATOM 767 C CA . ASP A 1 96 ? -2.366 -7.288 2.170 1.00 95.56 96 ASP A CA 1
ATOM 768 C C . ASP A 1 96 ? -1.036 -6.603 2.512 1.00 95.56 96 ASP A C 1
ATOM 770 O O . ASP A 1 96 ? -0.998 -5.462 2.987 1.00 95.56 96 ASP A O 1
ATOM 774 N N . SER A 1 97 ? 0.063 -7.304 2.243 1.00 96.31 97 SER A N 1
ATOM 775 C CA . SER A 1 97 ? 1.419 -6.770 2.281 1.00 96.31 97 SER A CA 1
ATOM 776 C C . SER A 1 97 ? 2.157 -7.135 1.000 1.00 96.31 97 SER A C 1
ATOM 778 O O . SER A 1 97 ? 2.416 -8.310 0.738 1.00 96.31 97 SER A O 1
ATOM 780 N N . LEU A 1 98 ? 2.544 -6.126 0.234 1.00 97.06 98 LEU A N 1
ATOM 781 C CA . LEU A 1 98 ? 3.094 -6.286 -1.103 1.00 97.06 98 LEU A CA 1
ATOM 782 C C . LEU A 1 98 ? 4.553 -5.850 -1.123 1.00 97.06 98 LEU A C 1
ATOM 784 O O . LEU A 1 98 ? 4.905 -4.798 -0.589 1.00 97.06 98 LEU A O 1
ATOM 788 N N . TYR A 1 99 ? 5.402 -6.645 -1.768 1.00 96.00 99 TYR A N 1
ATOM 789 C CA . TYR A 1 99 ? 6.752 -6.231 -2.124 1.00 96.00 99 TYR A CA 1
ATOM 790 C C . TYR A 1 99 ? 6.724 -5.696 -3.556 1.00 96.00 99 TYR A C 1
ATOM 792 O O . TYR A 1 99 ? 6.428 -6.439 -4.483 1.00 96.00 99 TYR A O 1
ATOM 800 N N . SER A 1 100 ? 7.021 -4.409 -3.715 1.00 96.12 100 SER A N 1
ATOM 801 C CA . SER A 1 100 ? 6.889 -3.653 -4.970 1.00 96.12 100 SER A CA 1
ATOM 802 C C . SER A 1 100 ? 8.227 -3.492 -5.704 1.00 96.12 100 SER A C 1
ATOM 804 O O . SER A 1 100 ? 8.337 -2.786 -6.704 1.00 96.12 100 SER A O 1
ATOM 806 N N . GLY A 1 101 ? 9.286 -4.128 -5.196 1.00 94.00 101 GLY A N 1
ATOM 807 C CA . GLY A 1 101 ? 10.591 -4.064 -5.833 1.00 94.00 101 GLY A CA 1
ATOM 808 C C . GLY A 1 101 ? 11.168 -2.652 -5.751 1.00 94.00 101 GLY A C 1
ATOM 809 O O . GLY A 1 101 ? 11.206 -2.068 -4.670 1.00 94.00 101 GLY A O 1
ATOM 810 N N . VAL A 1 102 ? 11.647 -2.117 -6.869 1.00 92.88 102 VAL A N 1
ATOM 811 C CA . VAL A 1 102 ? 12.210 -0.758 -6.981 1.00 92.88 102 VAL A CA 1
ATOM 812 C C . VAL A 1 102 ? 11.174 0.322 -7.293 1.00 92.88 102 VAL A C 1
ATOM 814 O O . VAL A 1 102 ? 11.519 1.501 -7.272 1.00 92.88 102 VAL A O 1
ATOM 817 N N . TYR A 1 103 ? 9.923 -0.055 -7.564 1.00 93.94 103 TYR A N 1
ATOM 818 C CA . TYR A 1 103 ? 8.841 0.892 -7.824 1.00 93.94 103 TYR A CA 1
ATOM 819 C C . TYR A 1 103 ? 8.139 1.272 -6.524 1.00 93.94 103 TYR A C 1
ATOM 821 O O . TYR A 1 103 ? 7.771 0.399 -5.735 1.00 93.94 103 TYR A O 1
ATOM 829 N N . GLU A 1 104 ? 7.931 2.565 -6.303 1.00 95.38 104 GLU A N 1
ATOM 830 C CA . GLU A 1 104 ? 7.201 3.068 -5.143 1.00 95.38 104 GLU A CA 1
ATOM 831 C C . GLU A 1 104 ? 5.689 2.834 -5.317 1.00 95.38 104 GLU A C 1
ATOM 833 O O . GLU A 1 104 ? 5.107 3.348 -6.275 1.00 95.38 104 GLU A O 1
ATOM 838 N N . PRO A 1 105 ? 5.024 2.091 -4.408 1.00 96.62 105 PRO A N 1
ATOM 839 C CA . PRO A 1 105 ? 3.588 1.867 -4.481 1.00 96.62 105 PRO A CA 1
ATOM 840 C C . PRO A 1 105 ? 2.822 3.184 -4.574 1.00 96.62 105 PRO A C 1
ATOM 842 O O . PRO A 1 105 ? 3.005 4.071 -3.737 1.00 96.62 105 PRO A O 1
ATOM 845 N N . THR A 1 106 ? 1.963 3.312 -5.579 1.00 95.19 106 THR A N 1
ATOM 846 C CA . THR A 1 106 ? 1.310 4.588 -5.887 1.00 95.19 106 THR A CA 1
ATOM 847 C C . THR A 1 106 ? -0.182 4.384 -6.137 1.00 95.19 106 THR A C 1
ATOM 849 O O . THR A 1 106 ? -0.552 3.665 -7.064 1.00 95.19 106 THR A O 1
ATOM 852 N N . PRO A 1 107 ? -1.060 4.996 -5.327 1.00 94.50 107 PRO A N 1
ATOM 853 C CA . PRO A 1 107 ? -2.482 5.074 -5.630 1.00 94.50 107 PRO A CA 1
ATOM 854 C C . PRO A 1 107 ? -2.720 6.005 -6.826 1.00 94.50 107 PRO A C 1
ATOM 856 O O . PRO A 1 107 ? -2.311 7.165 -6.792 1.00 94.50 107 PRO A O 1
ATOM 859 N N . THR A 1 108 ? -3.418 5.525 -7.851 1.00 93.19 108 THR A N 1
ATOM 860 C CA . THR A 1 108 ? -3.657 6.256 -9.101 1.00 93.19 108 THR A CA 1
ATOM 861 C C . THR A 1 108 ? -5.099 6.078 -9.548 1.00 93.19 108 THR A C 1
ATOM 863 O O . THR A 1 108 ? -5.579 4.956 -9.681 1.00 93.19 108 THR A O 1
ATOM 866 N N . TYR A 1 109 ? -5.796 7.181 -9.816 1.00 91.12 109 TYR A N 1
ATOM 867 C CA . TYR A 1 109 ? -7.126 7.126 -10.420 1.00 91.12 109 TYR A CA 1
ATOM 868 C C . TYR A 1 109 ? -7.029 6.777 -11.910 1.00 91.12 109 TYR A C 1
ATOM 870 O O . TYR A 1 109 ? -6.300 7.423 -12.660 1.00 91.12 109 TYR A O 1
ATOM 878 N N . CYS A 1 110 ? -7.781 5.764 -12.331 1.00 90.44 110 CYS A N 1
ATOM 879 C CA . CYS A 1 110 ? -7.895 5.309 -13.707 1.00 90.44 110 CYS A CA 1
ATOM 880 C C . CYS A 1 110 ? -9.276 5.675 -14.259 1.00 90.44 110 CYS A C 1
ATOM 882 O O . CYS A 1 110 ? -10.296 5.181 -13.776 1.00 90.44 110 CYS A O 1
ATOM 884 N N . SER A 1 111 ? -9.316 6.515 -15.294 1.00 89.00 111 SER A N 1
ATOM 885 C CA . SER A 1 111 ? -10.564 6.946 -15.932 1.00 89.00 111 SER A CA 1
ATOM 886 C C . SER A 1 111 ? -11.247 5.859 -16.763 1.00 89.00 111 SER A C 1
ATOM 888 O O . SER A 1 111 ? -12.468 5.892 -16.878 1.00 89.00 111 SER A O 1
ATOM 890 N N . GLU A 1 112 ? -10.503 4.898 -17.323 1.00 88.81 112 GLU A N 1
ATOM 891 C CA . GLU A 1 112 ? -11.065 3.838 -18.184 1.00 88.81 112 GLU A CA 1
ATOM 892 C C . GLU A 1 112 ? -12.037 2.934 -17.428 1.00 88.81 112 GLU A C 1
ATOM 894 O O . GLU A 1 112 ? -13.127 2.634 -17.913 1.00 88.81 112 GLU A O 1
ATOM 899 N N . ILE A 1 113 ? -11.651 2.539 -16.215 1.00 89.81 113 ILE A N 1
ATOM 900 C CA . ILE A 1 113 ? -12.472 1.713 -15.323 1.00 89.81 113 ILE A CA 1
ATOM 901 C C . ILE A 1 113 ? -13.076 2.516 -14.166 1.00 89.81 113 ILE A C 1
ATOM 903 O O . ILE A 1 113 ? -13.738 1.943 -13.305 1.00 89.81 113 ILE A O 1
ATOM 907 N N . ASN A 1 114 ? -12.881 3.840 -14.172 1.00 89.38 114 ASN A N 1
ATOM 908 C CA . ASN A 1 114 ? -13.388 4.808 -13.198 1.00 89.38 114 ASN A CA 1
ATOM 909 C C . ASN A 1 114 ? -13.003 4.511 -11.732 1.00 89.38 114 ASN A C 1
ATOM 911 O O . ASN A 1 114 ? -13.729 4.898 -10.828 1.00 89.38 114 ASN A O 1
ATOM 915 N N . LYS A 1 115 ? -11.856 3.873 -11.479 1.00 90.31 115 LYS A N 1
ATOM 916 C CA . LYS A 1 115 ? -11.451 3.402 -10.140 1.00 90.31 115 LYS A CA 1
ATOM 917 C C . LYS A 1 115 ? -10.090 3.929 -9.715 1.00 90.31 115 LYS A C 1
ATOM 919 O O . LYS A 1 115 ? -9.218 4.156 -10.550 1.00 90.31 115 LYS A O 1
ATOM 924 N N . THR A 1 116 ? -9.876 4.061 -8.406 1.00 92.38 116 THR A N 1
ATOM 925 C CA . THR A 1 116 ? -8.525 4.229 -7.847 1.00 92.38 116 THR A CA 1
ATOM 926 C C . THR A 1 116 ? -7.847 2.868 -7.753 1.00 92.38 116 THR A C 1
ATOM 928 O O . THR A 1 116 ? -8.348 1.957 -7.098 1.00 92.38 116 THR A O 1
ATOM 931 N N . LEU A 1 117 ? -6.692 2.742 -8.394 1.00 94.44 117 LEU A N 1
ATOM 932 C CA . LEU A 1 117 ? -5.859 1.548 -8.403 1.00 94.44 117 LEU A CA 1
ATOM 933 C C . LEU A 1 117 ? -4.641 1.755 -7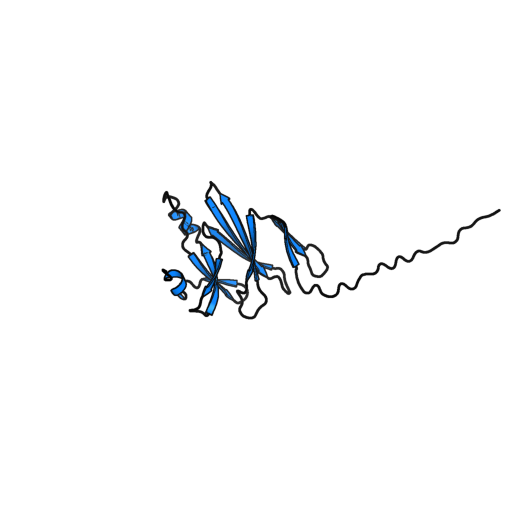.514 1.00 94.44 117 LEU A C 1
ATOM 935 O O . LEU A 1 117 ? -4.150 2.871 -7.379 1.00 94.44 117 LEU A O 1
ATOM 939 N N . LEU A 1 118 ? -4.118 0.677 -6.947 1.00 95.75 118 LEU A N 1
ATOM 940 C CA . LEU A 1 118 ? -2.798 0.656 -6.339 1.00 95.75 118 LEU A CA 1
ATOM 941 C C . LEU A 1 118 ? -1.801 0.115 -7.368 1.00 95.75 118 LEU A C 1
ATOM 943 O O . LEU A 1 118 ? -1.814 -1.072 -7.690 1.00 95.75 118 LEU A O 1
ATOM 947 N N . LEU A 1 119 ? -0.940 0.986 -7.886 1.00 95.44 119 LEU A N 1
ATOM 948 C CA . LEU A 1 119 ? 0.172 0.593 -8.745 1.00 95.44 119 LEU A CA 1
ATOM 949 C C . LEU A 1 119 ? 1.306 0.034 -7.888 1.00 95.44 119 LEU A C 1
ATOM 951 O O . LEU A 1 119 ? 1.733 0.680 -6.928 1.00 95.44 119 LEU A O 1
ATOM 955 N N . ILE A 1 120 ? 1.812 -1.142 -8.253 1.00 96.00 120 ILE A N 1
ATOM 956 C CA . ILE A 1 120 ? 2.984 -1.770 -7.633 1.00 96.00 120 ILE A CA 1
ATOM 957 C C . ILE A 1 120 ? 3.971 -2.237 -8.701 1.00 96.00 120 ILE A C 1
ATOM 959 O O . ILE A 1 120 ? 3.582 -2.534 -9.824 1.00 96.00 120 ILE A O 1
ATOM 963 N N . GLY A 1 121 ? 5.249 -2.330 -8.352 1.00 94.12 121 GLY A N 1
ATOM 964 C CA . GLY A 1 121 ? 6.254 -2.970 -9.191 1.00 94.12 121 GLY A CA 1
ATOM 965 C C . GLY A 1 121 ? 6.246 -4.487 -9.059 1.00 94.12 121 GLY A C 1
ATOM 966 O O . GLY A 1 121 ? 5.670 -5.057 -8.130 1.00 94.12 121 GLY A O 1
ATOM 967 N N . ASN A 1 122 ? 6.949 -5.136 -9.979 1.00 90.50 122 ASN A N 1
ATOM 968 C CA . ASN A 1 122 ? 7.175 -6.568 -10.020 1.00 90.50 122 ASN A CA 1
ATOM 969 C C . ASN A 1 122 ? 8.633 -6.890 -9.625 1.00 90.50 122 ASN A C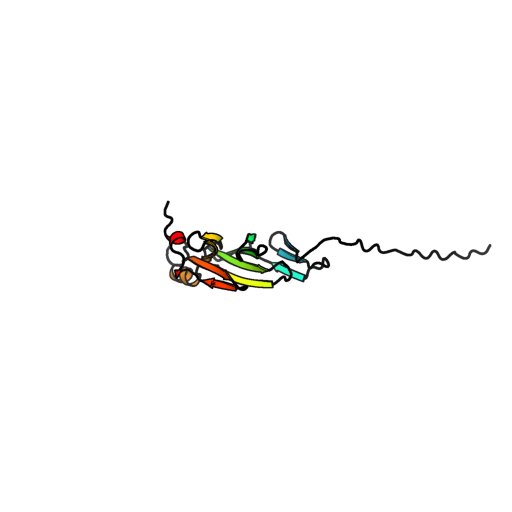 1
ATOM 971 O O . ASN A 1 122 ? 9.549 -6.750 -10.440 1.00 90.50 122 ASN A O 1
ATOM 975 N N . PRO A 1 123 ? 8.880 -7.390 -8.400 1.00 89.69 123 PRO A N 1
ATOM 976 C CA . PRO A 1 123 ? 10.234 -7.703 -7.952 1.00 89.69 123 PRO A CA 1
ATOM 977 C C . PRO A 1 123 ? 10.923 -8.832 -8.721 1.00 89.69 123 PRO A C 1
ATOM 979 O O . PRO A 1 123 ? 12.155 -8.879 -8.766 1.00 89.69 123 PRO A O 1
ATOM 982 N N . GLU A 1 124 ? 10.158 -9.770 -9.286 1.00 85.75 124 GLU A N 1
ATOM 983 C CA . GLU A 1 124 ? 10.723 -10.841 -10.109 1.00 85.75 124 GLU A CA 1
ATOM 984 C C . GLU A 1 124 ? 11.297 -10.248 -11.392 1.00 85.75 124 GLU A C 1
ATOM 986 O O . GLU A 1 124 ? 12.419 -10.580 -11.779 1.00 85.75 124 GLU A O 1
ATOM 991 N N . PHE A 1 125 ? 10.579 -9.291 -11.982 1.00 85.19 125 PHE A N 1
ATOM 992 C CA . PHE A 1 125 ? 11.062 -8.525 -13.118 1.00 85.19 125 PHE A CA 1
ATOM 993 C C . PHE A 1 125 ? 12.349 -7.763 -12.764 1.00 85.19 125 PHE A C 1
ATOM 995 O O . PHE A 1 125 ? 13.354 -7.936 -13.449 1.00 85.19 125 PHE A O 1
ATOM 1002 N N . ASP A 1 126 ? 12.388 -7.020 -11.652 1.00 84.06 126 ASP A N 1
ATOM 1003 C CA . ASP A 1 126 ? 13.599 -6.296 -11.221 1.00 84.06 126 ASP A CA 1
ATOM 1004 C C . ASP A 1 126 ? 14.843 -7.195 -11.166 1.00 84.06 126 ASP A C 1
ATOM 1006 O O . ASP A 1 126 ? 15.953 -6.779 -11.503 1.00 84.06 126 ASP A O 1
ATOM 1010 N N . SER A 1 127 ? 14.671 -8.436 -10.698 1.00 76.50 127 SER A N 1
ATOM 1011 C CA . SER A 1 127 ? 15.778 -9.376 -10.521 1.00 76.50 127 SER A CA 1
ATOM 1012 C C . SER A 1 127 ? 16.405 -9.789 -11.856 1.00 76.50 127 SER A C 1
ATOM 1014 O O . SER A 1 127 ? 17.631 -9.891 -11.951 1.00 76.50 127 SER A O 1
ATOM 1016 N N . LEU A 1 128 ? 15.583 -9.931 -12.901 1.00 76.12 128 LEU A N 1
ATOM 1017 C CA . LEU A 1 128 ? 16.010 -10.297 -14.252 1.00 76.12 128 LEU A CA 1
ATOM 1018 C C . LEU A 1 128 ? 16.801 -9.181 -14.941 1.00 76.12 128 LEU A C 1
ATOM 1020 O O . LEU A 1 128 ? 17.675 -9.468 -15.757 1.00 76.12 128 LEU A O 1
ATOM 1024 N N . TYR A 1 129 ? 16.521 -7.925 -14.590 1.00 69.75 129 TYR A N 1
ATOM 1025 C CA . TYR A 1 129 ? 17.138 -6.743 -15.198 1.00 69.75 129 TYR A CA 1
ATOM 1026 C C . TYR A 1 129 ? 18.132 -6.031 -14.268 1.00 69.75 129 TYR A C 1
ATOM 1028 O O . TYR A 1 129 ? 18.657 -4.970 -14.597 1.00 69.75 129 TYR A O 1
ATOM 1036 N N . SER A 1 130 ? 18.477 -6.649 -13.136 1.00 63.59 130 SER A N 1
ATOM 1037 C CA . SER A 1 130 ? 19.440 -6.116 -12.161 1.00 63.59 130 SER A CA 1
ATOM 1038 C C . SER A 1 130 ? 20.864 -5.911 -12.708 1.00 63.59 130 SER A C 1
ATOM 1040 O O . SER A 1 130 ? 21.681 -5.266 -12.056 1.00 63.59 130 SER A O 1
ATOM 1042 N N . SER A 1 131 ? 21.165 -6.439 -13.900 1.00 60.41 131 SER A N 1
ATOM 1043 C CA . SER A 1 131 ? 22.440 -6.273 -14.607 1.00 60.41 131 SER A CA 1
ATOM 1044 C C . SER A 1 131 ? 22.516 -5.045 -15.524 1.00 60.41 131 SER A C 1
ATOM 1046 O O . SER A 1 131 ? 23.576 -4.802 -16.098 1.00 60.41 131 SER A O 1
ATOM 1048 N N . PHE A 1 132 ? 21.424 -4.302 -15.733 1.00 59.28 132 PHE A N 1
ATOM 1049 C CA . PHE A 1 132 ? 21.447 -3.096 -16.564 1.00 59.28 132 PHE A CA 1
ATOM 1050 C C . PHE A 1 132 ? 22.006 -1.925 -15.745 1.00 59.28 132 PHE A C 1
ATOM 1052 O O . PHE A 1 132 ? 21.420 -1.494 -14.760 1.00 59.28 132 PHE A O 1
ATOM 1059 N N . GLU A 1 133 ? 23.186 -1.443 -16.137 1.00 57.12 133 GLU A N 1
ATOM 1060 C CA . GLU A 1 133 ? 24.089 -0.660 -15.280 1.00 57.12 133 GLU A CA 1
ATOM 1061 C C . GLU A 1 133 ? 23.593 0.729 -14.827 1.00 57.12 133 GLU A C 1
ATOM 1063 O O . GLU A 1 133 ? 24.272 1.344 -14.008 1.00 57.12 133 GLU A O 1
ATOM 1068 N N . HIS A 1 134 ? 22.474 1.263 -15.335 1.00 54.19 134 HIS A N 1
ATOM 1069 C CA . HIS A 1 134 ? 22.193 2.700 -15.173 1.00 54.19 134 HIS A CA 1
ATOM 1070 C C . HIS A 1 134 ? 20.782 3.095 -14.722 1.00 54.19 134 HIS A C 1
ATOM 1072 O O . HIS A 1 134 ? 20.643 4.204 -14.215 1.00 54.19 134 HIS A O 1
ATOM 1078 N N . GLU A 1 135 ? 19.766 2.229 -14.799 1.00 61.81 135 GLU A N 1
ATOM 1079 C CA . GLU A 1 135 ? 18.419 2.557 -14.308 1.00 61.81 135 GLU A CA 1
ATOM 1080 C C . GLU A 1 135 ? 17.722 1.313 -13.749 1.00 61.81 135 GLU A C 1
ATOM 1082 O O . GLU A 1 135 ? 17.604 0.288 -14.421 1.00 61.81 135 GLU A O 1
ATOM 1087 N N . TYR A 1 136 ? 17.260 1.403 -12.499 1.00 65.69 136 TYR A N 1
ATOM 1088 C CA . TYR A 1 136 ? 16.390 0.388 -11.919 1.00 65.69 136 TYR A CA 1
ATOM 1089 C C . TYR A 1 136 ? 14.965 0.667 -12.369 1.00 65.69 136 TYR A C 1
ATOM 1091 O O . TYR A 1 136 ? 14.409 1.715 -12.048 1.00 65.69 136 TYR A O 1
ATOM 1099 N N . PHE A 1 137 ? 14.371 -0.281 -13.079 1.00 73.38 137 PHE A N 1
ATOM 1100 C CA . PHE A 1 137 ? 12.991 -0.190 -13.518 1.00 73.38 137 PHE A CA 1
ATOM 1101 C C . PHE A 1 137 ? 12.236 -1.439 -13.089 1.00 73.38 137 PHE A C 1
ATOM 1103 O O . PHE A 1 137 ? 12.797 -2.535 -13.053 1.00 73.38 137 PHE A O 1
ATOM 1110 N N . SER A 1 138 ? 10.964 -1.249 -12.758 1.00 80.69 138 SER A N 1
ATOM 1111 C CA . SER A 1 138 ? 10.048 -2.339 -12.466 1.00 80.69 138 SER A CA 1
ATOM 1112 C C . SER A 1 138 ? 8.958 -2.351 -13.519 1.00 80.69 138 SER A C 1
ATOM 1114 O O . SER A 1 138 ? 8.457 -1.291 -13.900 1.00 80.69 138 SER A O 1
ATOM 1116 N N . ALA A 1 139 ? 8.572 -3.541 -13.972 1.00 86.12 139 ALA A N 1
ATOM 1117 C CA . ALA A 1 139 ? 7.281 -3.681 -14.625 1.00 86.12 139 ALA A CA 1
ATOM 1118 C C . ALA A 1 139 ? 6.195 -3.345 -13.594 1.00 86.12 139 ALA A C 1
ATOM 1120 O O . ALA A 1 139 ? 6.260 -3.824 -12.461 1.00 86.12 139 ALA A O 1
ATOM 1121 N N . VAL A 1 140 ? 5.240 -2.499 -13.973 1.00 90.56 140 VAL A N 1
ATOM 1122 C CA . VAL A 1 140 ? 4.173 -2.039 -13.080 1.00 90.56 140 VAL A CA 1
ATOM 1123 C C . VAL A 1 140 ? 2.934 -2.899 -13.292 1.00 90.56 140 VAL A C 1
ATOM 1125 O O . VAL A 1 140 ? 2.562 -3.170 -14.430 1.00 90.56 140 VAL A O 1
ATOM 1128 N N . SER A 1 141 ? 2.300 -3.283 -12.191 1.00 93.69 141 SER A N 1
ATOM 1129 C CA . SER A 1 141 ? 0.992 -3.923 -12.151 1.00 93.69 141 SER A CA 1
ATOM 1130 C C . SER A 1 141 ? -0.017 -3.015 -11.456 1.00 93.69 141 SER A C 1
ATOM 1132 O O . SER A 1 141 ? 0.273 -2.368 -10.447 1.00 93.69 141 SER A O 1
ATOM 1134 N N . CYS A 1 142 ? -1.221 -3.000 -12.000 1.00 94.88 142 CYS A N 1
ATOM 1135 C CA . CYS A 1 142 ? -2.394 -2.282 -11.558 1.00 94.88 142 CYS A CA 1
ATOM 1136 C C . CYS A 1 142 ? -3.249 -3.194 -10.678 1.00 94.88 142 CYS A C 1
ATOM 1138 O O . CYS A 1 142 ? -3.815 -4.182 -11.150 1.00 94.88 142 CYS A O 1
ATOM 1140 N N . LEU A 1 143 ? -3.361 -2.857 -9.392 1.00 95.50 143 LEU A N 1
ATOM 1141 C CA . LEU A 1 143 ? -4.200 -3.596 -8.456 1.00 95.50 143 LEU A CA 1
ATOM 1142 C C . LEU A 1 143 ? -5.475 -2.825 -8.134 1.00 95.50 143 LEU A C 1
ATOM 1144 O O . LEU A 1 143 ? -5.432 -1.687 -7.670 1.00 95.50 143 LEU A O 1
ATOM 1148 N N . GLN A 1 144 ? -6.611 -3.475 -8.325 1.00 94.19 144 GLN A N 1
ATOM 1149 C CA . GLN A 1 144 ? -7.918 -2.985 -7.920 1.00 94.19 144 GLN A CA 1
ATOM 1150 C C . GLN A 1 144 ? -8.315 -3.615 -6.586 1.00 94.19 144 GLN A C 1
ATOM 1152 O O . GLN A 1 144 ? -8.103 -4.809 -6.379 1.00 94.19 144 GLN A O 1
ATOM 1157 N N . PHE A 1 145 ? -8.909 -2.828 -5.692 1.00 92.38 145 PHE A N 1
ATOM 1158 C CA . PHE A 1 145 ? -9.440 -3.330 -4.429 1.00 92.38 145 PHE A CA 1
ATOM 1159 C C . PHE A 1 145 ? -10.942 -3.604 -4.540 1.00 92.38 145 PHE A C 1
ATOM 1161 O O . PHE A 1 145 ? -11.726 -2.690 -4.777 1.00 92.38 145 PHE A O 1
ATOM 1168 N N . GLU A 1 146 ? -11.347 -4.857 -4.349 1.00 88.69 146 GLU A N 1
ATOM 1169 C CA . GLU A 1 146 ? -12.752 -5.276 -4.290 1.00 88.69 146 GLU A CA 1
ATOM 1170 C C . GLU A 1 146 ? -12.935 -6.368 -3.239 1.00 88.69 146 GLU A C 1
ATOM 1172 O O . GLU A 1 146 ? -12.026 -7.151 -2.980 1.00 88.69 146 GLU A O 1
ATOM 1177 N N . ASP A 1 147 ? -14.104 -6.426 -2.601 1.00 84.81 147 ASP A N 1
ATOM 1178 C CA . ASP A 1 147 ? -14.463 -7.498 -1.661 1.00 84.81 147 ASP A CA 1
ATOM 1179 C C . ASP A 1 147 ? -13.390 -7.801 -0.589 1.00 84.81 147 ASP A C 1
ATOM 1181 O O . ASP A 1 147 ? -13.167 -8.949 -0.189 1.00 84.81 147 ASP A O 1
ATOM 1185 N N . GLY A 1 148 ? -12.698 -6.758 -0.116 1.00 85.69 148 GLY A N 1
ATOM 1186 C CA . GLY A 1 148 ? -11.655 -6.879 0.902 1.00 85.69 148 GLY A CA 1
ATOM 1187 C C . GLY A 1 148 ? -10.329 -7.454 0.395 1.00 85.69 148 GLY A C 1
ATOM 1188 O O . GLY A 1 148 ? -9.542 -7.936 1.209 1.00 85.69 148 GLY A O 1
ATOM 1189 N N . ARG A 1 149 ? -10.079 -7.460 -0.920 1.00 89.88 149 ARG A N 1
ATOM 1190 C CA . ARG A 1 149 ? -8.888 -8.051 -1.550 1.00 89.88 149 ARG A CA 1
ATOM 1191 C C . ARG A 1 149 ? -8.391 -7.219 -2.727 1.00 89.88 149 ARG A C 1
ATOM 1193 O O . ARG A 1 149 ? -9.149 -6.472 -3.335 1.00 89.88 149 ARG A O 1
ATOM 1200 N N . LEU A 1 150 ? -7.110 -7.378 -3.049 1.00 93.25 150 LEU A N 1
ATOM 1201 C CA . LEU A 1 150 ? -6.492 -6.788 -4.233 1.00 93.25 150 LEU A CA 1
ATOM 1202 C C . LEU A 1 150 ? -6.468 -7.797 -5.387 1.00 93.25 150 LEU A C 1
ATOM 1204 O O . LEU A 1 150 ? -6.121 -8.963 -5.194 1.00 93.25 150 LEU A O 1
ATOM 1208 N N . PHE A 1 151 ? -6.805 -7.335 -6.589 1.00 93.06 151 PHE A N 1
ATOM 1209 C CA . PHE A 1 151 ? -6.803 -8.127 -7.817 1.00 93.06 151 PHE A CA 1
ATOM 1210 C C . PHE A 1 151 ? -6.070 -7.384 -8.927 1.00 93.06 151 PHE A C 1
ATOM 1212 O O . PHE A 1 151 ? -6.197 -6.169 -9.050 1.00 93.06 151 PHE A O 1
ATOM 1219 N N . ASN A 1 152 ? -5.315 -8.116 -9.742 1.00 93.19 152 ASN A N 1
ATOM 1220 C CA . ASN A 1 152 ? -4.657 -7.550 -10.913 1.00 93.19 152 ASN A CA 1
ATOM 1221 C C . ASN A 1 152 ? -5.687 -7.245 -12.011 1.00 93.19 152 ASN A C 1
ATOM 1223 O O . ASN A 1 152 ? -6.563 -8.071 -12.274 1.00 93.19 152 ASN A O 1
ATOM 1227 N N . VAL A 1 153 ? -5.563 -6.071 -12.627 1.00 93.31 153 VAL A N 1
ATOM 1228 C CA . VAL A 1 153 ? -6.432 -5.599 -13.716 1.00 93.31 153 VAL A CA 1
ATOM 1229 C C . VAL A 1 153 ? -5.624 -5.050 -14.895 1.00 93.31 153 VAL A C 1
ATOM 1231 O O . VAL A 1 153 ? -6.102 -4.195 -15.637 1.00 93.31 153 VAL A O 1
ATOM 1234 N N . ASP A 1 154 ? -4.392 -5.534 -15.080 1.00 90.06 154 ASP A N 1
ATOM 1235 C CA . ASP A 1 154 ? -3.473 -5.061 -16.127 1.00 90.06 154 ASP A CA 1
ATOM 1236 C C . ASP A 1 154 ? -4.082 -5.201 -17.535 1.00 90.06 154 ASP A C 1
ATOM 1238 O O . ASP A 1 154 ? -3.798 -4.410 -18.427 1.00 90.06 154 ASP A O 1
ATOM 1242 N N . ASP A 1 155 ? -4.954 -6.192 -17.744 1.00 86.88 155 ASP A N 1
ATOM 1243 C CA . ASP A 1 155 ? -5.629 -6.466 -19.018 1.00 86.88 155 ASP A CA 1
ATOM 1244 C C . ASP A 1 155 ? -6.800 -5.520 -19.340 1.00 86.88 155 ASP A C 1
ATOM 1246 O O . ASP A 1 155 ? -7.297 -5.495 -20.473 1.00 86.88 155 ASP A O 1
ATOM 1250 N N . GLN A 1 156 ? -7.239 -4.748 -18.348 1.00 84.75 156 GLN A N 1
ATOM 1251 C CA . GLN A 1 156 ? -8.367 -3.821 -18.427 1.00 84.75 156 GLN A CA 1
ATOM 1252 C C . GLN A 1 156 ? -7.931 -2.359 -18.472 1.00 84.75 156 GLN A C 1
ATOM 1254 O O . GLN A 1 156 ? -8.781 -1.496 -18.688 1.00 84.75 156 GLN A O 1
ATOM 1259 N N . VAL A 1 157 ? -6.641 -2.087 -18.259 1.00 82.56 157 VAL A N 1
ATOM 1260 C CA . VAL A 1 157 ? -6.114 -0.734 -18.105 1.00 82.56 157 VAL A CA 1
ATOM 1261 C C . VAL A 1 157 ? -5.016 -0.483 -19.130 1.00 82.56 157 VAL A C 1
ATOM 1263 O O . VAL A 1 157 ? -3.901 -0.981 -19.002 1.00 82.56 157 VAL A O 1
ATOM 1266 N N . TYR A 1 158 ? -5.330 0.307 -20.152 1.00 76.50 158 TYR A N 1
ATOM 1267 C CA . TYR A 1 158 ? -4.420 0.657 -21.239 1.00 76.50 158 TYR A CA 1
ATOM 1268 C C . TYR A 1 158 ? -3.883 2.079 -21.055 1.00 76.50 158 TYR A C 1
ATOM 1270 O O . TYR A 1 158 ? -2.672 2.290 -21.137 1.00 76.50 158 TYR A O 1
ATOM 1278 N N . ASP A 1 159 ? -4.748 3.043 -20.739 1.00 69.06 159 ASP A N 1
ATOM 1279 C CA . ASP A 1 159 ? -4.404 4.469 -20.667 1.00 69.06 159 ASP A CA 1
ATOM 1280 C C . ASP A 1 159 ? -3.251 4.779 -19.695 1.00 69.06 159 ASP A C 1
ATOM 1282 O O . ASP A 1 159 ? -2.418 5.640 -19.987 1.00 69.06 159 ASP A O 1
ATOM 1286 N N . LEU A 1 160 ? -3.134 4.050 -18.575 1.00 68.38 160 LEU A N 1
ATOM 1287 C CA . LEU A 1 160 ? -2.062 4.270 -17.588 1.00 68.38 160 LEU A CA 1
ATOM 1288 C C . LEU A 1 160 ? -0.656 3.938 -18.114 1.00 68.38 160 LEU A C 1
ATOM 1290 O O . LEU A 1 160 ? 0.332 4.375 -17.525 1.00 68.38 160 LEU A O 1
ATOM 1294 N N . PHE A 1 161 ? -0.551 3.185 -19.209 1.00 67.31 161 PHE A N 1
ATOM 1295 C CA . PHE A 1 161 ? 0.724 2.797 -19.815 1.00 67.31 161 PHE A CA 1
ATOM 1296 C C . PHE A 1 161 ? 1.044 3.578 -21.097 1.00 67.31 161 PHE A C 1
ATOM 1298 O O . PHE A 1 161 ? 2.168 3.495 -21.595 1.00 67.31 161 PHE A O 1
ATOM 1305 N N . PHE A 1 162 ? 0.085 4.344 -21.631 1.00 58.25 162 PHE A N 1
ATOM 1306 C CA . PHE A 1 162 ? 0.229 5.092 -22.885 1.00 58.25 162 PHE A CA 1
ATOM 1307 C C . PHE A 1 162 ? 0.219 6.614 -22.722 1.00 58.25 162 PHE A C 1
ATOM 1309 O O . PHE A 1 162 ? 0.372 7.315 -23.724 1.00 58.25 162 PHE A O 1
ATOM 1316 N N . SER A 1 163 ? 0.096 7.148 -21.502 1.00 45.78 163 SER A N 1
ATOM 1317 C CA . SER A 1 163 ? 0.182 8.591 -21.254 1.00 45.78 163 SER A CA 1
ATOM 1318 C C . SER A 1 163 ? 1.627 9.100 -21.381 1.00 45.78 163 SER A C 1
ATOM 1320 O O . SER A 1 163 ? 2.300 9.396 -20.395 1.00 45.78 163 SER A O 1
ATOM 1322 N N . GLY A 1 164 ? 2.117 9.160 -22.617 1.00 44.47 164 GLY A N 1
ATOM 1323 C CA . GLY A 1 164 ? 3.239 9.998 -23.003 1.00 44.47 164 GLY A CA 1
ATOM 1324 C C . GLY A 1 164 ? 2.738 11.416 -23.252 1.00 44.47 164 GLY A C 1
ATOM 1325 O O . GLY A 1 164 ? 2.228 11.701 -24.335 1.00 44.47 164 GLY A O 1
ATOM 1326 N N . GLU A 1 165 ? 2.899 12.284 -22.257 1.00 38.47 165 GLU A N 1
ATOM 1327 C CA . GLU A 1 165 ? 3.181 13.704 -22.495 1.00 38.47 165 GLU A CA 1
ATOM 1328 C C . GLU A 1 165 ? 4.664 13.971 -22.226 1.00 38.47 165 GLU A C 1
ATOM 1330 O O . GLU A 1 165 ? 5.180 13.471 -21.199 1.00 38.47 165 GLU A O 1
#

Foldseek 3Di:
DDDDDDDDPPPPPPPPPPPPDPQWWDWDDDQQKIWIAGSVRDTPDIDGADGKDWDFAPQPPPDGTWIKIWGWDQDPNATWIKIWTFDIGNDTDTLDIDTQGRDTFDFDQAPQVRGTWTKGFDNVQQVVCVPPPDDRDGDIFTWGDDPSHTDTDVVRGDCVPPPDD

Sequence (165 aa):
MTHTLGLLLLFSVVNFGQNEGRNGFEPKLENNKLIVTNPAGEAIFEKYFSEPEELFVNLSEGSQAEYLIRDKKIVNGIPKYFAFLYTINDTFCLIDSLYSGVYEPTPTYCSEINKTLLLIGNPEFDSLYSSFEHEYFSAVSCLQFEDGRLFNVDDQVYDLFFSGE

Radius of gyration: 24.07 Å; chains: 1; bounding box: 42×25×100 Å